Protein AF-A0AAX1D3L9-F1 (afdb_monomer_lite)

pLDDT: mean 87.66, std 7.07, range [53.12, 95.19]

Foldseek 3Di:
DVVVLLVVLVVCLVVC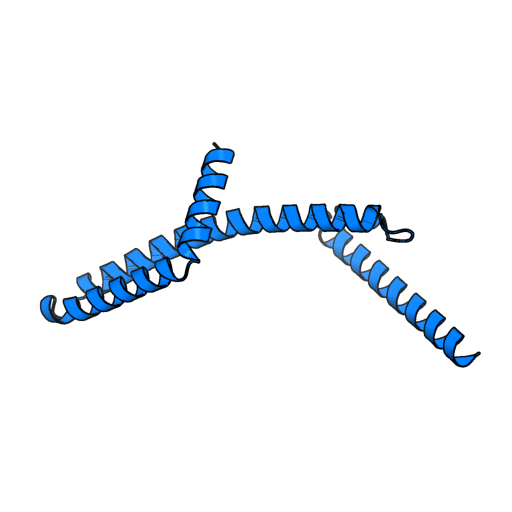PDPVVVVVVVVVVVVLVVCCVVVVVDPVSVCCVVVVVVVVVVVNVVSCVSNVVVVVVVVLVVVLVVQVPDPPRDNCSRVLVVDDPVVNVVVVVVVVVVVVVVVVVVVVVVVVD

Radius of gyration: 25.36 Å; chains: 1; bounding box: 52×34×73 Å

Sequence (129 aa):
MSRFFDHFAAHVTRWAGSPVAFGLALIAVILWGISGPAFGYSETWQLVINTGTTIVTFLMVFLIQQSQNKDSEALHLKLDELLIALEGADERLVDAERLDEDKLLALAAACTARARTQRRKRARSRRQR

Secondary structure (DSSP, 8-state):
-HHHHHHHHHHHHHHHTSHHHHHHHHHHHHHHHHHGGGGTT-HHHHHHHHHHHHHHHHHHHHHHHHHHHHHHHHHHHHHHHHHHHSTT--GGGTTGGGS-HHHHHHHHHHHHHHHHHHHHHHHHHHH--

Structure (mmCIF, N/CA/C/O backbone):
data_AF-A0AAX1D3L9-F1
#
_entry.id   AF-A0AAX1D3L9-F1
#
loop_
_atom_site.group_PDB
_atom_site.id
_atom_site.type_symbol
_atom_site.label_atom_id
_atom_site.label_alt_id
_atom_site.label_comp_id
_atom_site.label_asym_id
_atom_site.label_entity_id
_atom_site.label_seq_id
_atom_site.pdbx_PDB_ins_code
_atom_site.Cartn_x
_atom_site.Cartn_y
_atom_site.Cartn_z
_atom_site.occupancy
_atom_site.B_iso_or_equiv
_atom_site.auth_seq_id
_atom_site.auth_comp_id
_atom_site.auth_asym_id
_atom_site.auth_atom_id
_atom_site.pdbx_PDB_model_num
ATOM 1 N N . MET A 1 1 ? -16.326 11.431 -12.176 1.00 53.12 1 MET A N 1
ATOM 2 C CA . MET A 1 1 ? -14.898 11.078 -12.355 1.00 53.12 1 MET A CA 1
ATOM 3 C C . MET A 1 1 ? -14.373 10.117 -11.286 1.00 53.12 1 MET A C 1
ATOM 5 O O . MET A 1 1 ? -13.672 9.192 -11.671 1.00 53.12 1 MET A O 1
ATOM 9 N N . SER A 1 2 ? -14.744 10.248 -10.002 1.00 62.88 2 SER A N 1
ATOM 10 C CA . SER A 1 2 ? -14.261 9.368 -8.912 1.00 62.88 2 SER A CA 1
ATOM 11 C C . SER A 1 2 ? -14.491 7.872 -9.156 1.00 62.88 2 SER A C 1
ATOM 13 O O . SER A 1 2 ? -13.543 7.108 -9.120 1.00 62.88 2 SER A O 1
ATOM 15 N N . ARG A 1 3 ? -15.705 7.449 -9.540 1.00 70.31 3 ARG A N 1
ATOM 16 C CA . ARG A 1 3 ? -16.005 6.018 -9.773 1.00 70.31 3 ARG A CA 1
ATOM 17 C C . ARG A 1 3 ? -15.165 5.357 -10.875 1.00 70.31 3 ARG A C 1
ATOM 19 O O . ARG A 1 3 ? -14.862 4.173 -10.776 1.00 70.31 3 ARG A O 1
ATOM 26 N N . PHE A 1 4 ? -14.804 6.105 -11.919 1.00 77.44 4 PHE A N 1
ATOM 27 C CA . PHE A 1 4 ? -13.947 5.595 -12.996 1.00 77.44 4 PHE A CA 1
ATOM 28 C C . PHE A 1 4 ? -12.500 5.454 -12.527 1.00 77.44 4 PHE A C 1
ATOM 30 O O . PHE A 1 4 ? -11.877 4.429 -12.790 1.00 77.44 4 PHE A O 1
ATOM 37 N N . PHE A 1 5 ? -11.994 6.452 -11.797 1.00 76.75 5 PHE A N 1
ATOM 38 C CA . PHE A 1 5 ? -10.668 6.397 -11.188 1.00 76.75 5 PHE A CA 1
ATOM 39 C C . PHE A 1 5 ? -10.571 5.276 -10.146 1.00 76.75 5 PHE A C 1
ATOM 41 O O . PHE A 1 5 ? -9.608 4.523 -10.168 1.00 76.75 5 PHE A O 1
ATOM 48 N N . ASP A 1 6 ? -11.600 5.091 -9.317 1.00 76.81 6 ASP A N 1
ATOM 49 C CA . ASP A 1 6 ? -11.671 4.015 -8.325 1.00 76.81 6 ASP A CA 1
ATOM 50 C C . ASP A 1 6 ? -11.587 2.636 -8.978 1.00 76.81 6 ASP A C 1
ATOM 52 O O . ASP A 1 6 ? -10.833 1.775 -8.531 1.00 76.81 6 ASP A O 1
ATOM 56 N N . HIS A 1 7 ? -12.359 2.418 -10.048 1.00 78.62 7 HIS A N 1
ATOM 57 C CA . HIS A 1 7 ? -12.370 1.137 -10.745 1.00 78.62 7 HIS A CA 1
ATOM 58 C C . HIS A 1 7 ? -11.050 0.887 -11.481 1.00 78.62 7 HIS A C 1
ATOM 60 O O . HIS A 1 7 ? -10.522 -0.221 -11.435 1.00 78.62 7 HIS A O 1
ATOM 66 N N . PHE A 1 8 ? -10.493 1.920 -12.116 1.00 83.00 8 PHE A N 1
ATOM 67 C CA . PHE A 1 8 ? -9.189 1.853 -12.767 1.00 83.00 8 PHE A CA 1
ATOM 68 C C . PHE A 1 8 ? -8.070 1.551 -11.764 1.00 83.00 8 PHE A C 1
ATOM 70 O O . PHE A 1 8 ? -7.312 0.607 -11.969 1.00 83.00 8 PHE A O 1
ATOM 77 N N . ALA A 1 9 ? -8.000 2.293 -10.656 1.00 79.62 9 ALA A N 1
ATOM 78 C CA . ALA A 1 9 ? -6.989 2.105 -9.624 1.00 79.62 9 ALA A CA 1
ATOM 79 C C . ALA A 1 9 ? -7.084 0.715 -8.992 1.00 79.62 9 ALA A C 1
ATOM 81 O O . ALA A 1 9 ? -6.081 0.015 -8.913 1.00 79.62 9 ALA A O 1
ATOM 82 N N . ALA A 1 10 ? -8.288 0.261 -8.633 1.00 79.69 10 ALA A N 1
ATOM 83 C CA . ALA A 1 10 ? -8.486 -1.086 -8.103 1.00 79.69 10 ALA A CA 1
ATOM 84 C C . ALA A 1 10 ? -8.056 -2.173 -9.105 1.00 79.69 10 ALA A C 1
ATOM 86 O O . ALA A 1 10 ? -7.424 -3.158 -8.721 1.00 79.69 10 ALA A O 1
ATOM 87 N N . HIS A 1 11 ? -8.365 -1.998 -10.394 1.00 81.88 11 HIS A N 1
ATOM 88 C CA . HIS A 1 11 ? -7.993 -2.960 -11.429 1.00 81.88 11 HIS A CA 1
ATOM 89 C C . HIS A 1 11 ? -6.476 -3.002 -11.649 1.00 81.88 11 HIS A C 1
ATOM 91 O O . HIS A 1 11 ? -5.895 -4.087 -11.673 1.00 81.88 11 HIS A O 1
ATOM 97 N N . VAL A 1 12 ? -5.825 -1.839 -11.755 1.00 82.06 12 VAL A N 1
ATOM 98 C CA . VAL A 1 12 ? -4.373 -1.743 -11.956 1.00 82.06 12 VAL A CA 1
ATOM 99 C C . VAL A 1 12 ? -3.619 -2.255 -10.734 1.00 82.06 12 VAL A C 1
ATOM 101 O O . VAL A 1 12 ? -2.725 -3.075 -10.904 1.00 82.06 12 VAL A O 1
ATOM 104 N N . THR A 1 13 ? -3.997 -1.867 -9.514 1.00 81.00 13 THR A N 1
ATOM 105 C CA . THR A 1 13 ? -3.346 -2.342 -8.281 1.00 81.00 13 THR A CA 1
ATOM 106 C C . THR A 1 13 ? -3.479 -3.859 -8.135 1.00 81.00 13 THR A C 1
ATOM 108 O O . THR A 1 13 ? -2.503 -4.546 -7.832 1.00 81.00 13 THR A O 1
ATOM 111 N N . ARG A 1 14 ? -4.662 -4.418 -8.428 1.00 81.06 14 ARG A N 1
ATOM 112 C CA . ARG A 1 14 ? -4.888 -5.870 -8.388 1.00 81.06 14 ARG A CA 1
ATOM 113 C C . ARG A 1 14 ? -4.091 -6.613 -9.459 1.00 81.06 14 ARG A C 1
ATOM 115 O O . ARG A 1 14 ? -3.592 -7.705 -9.195 1.00 81.06 14 ARG A O 1
ATOM 122 N N . TRP A 1 15 ? -3.975 -6.045 -10.657 1.00 85.50 15 TRP A N 1
ATOM 123 C CA . TRP A 1 15 ? -3.195 -6.645 -11.734 1.00 85.50 15 TRP A CA 1
ATOM 124 C C . TRP A 1 15 ? -1.694 -6.568 -11.442 1.00 85.50 15 TRP A C 1
ATOM 126 O O . TRP A 1 15 ? -1.014 -7.589 -11.516 1.00 85.50 15 TRP A O 1
ATOM 136 N N . ALA A 1 16 ? -1.199 -5.407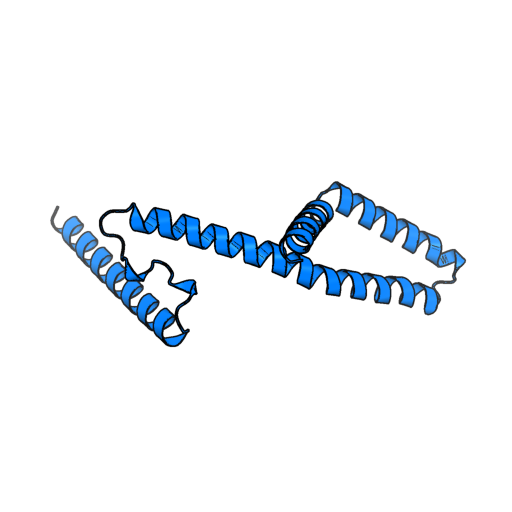 -11.009 1.00 82.75 16 ALA A N 1
ATOM 137 C CA . ALA A 1 16 ? 0.192 -5.173 -10.627 1.00 82.75 16 ALA A CA 1
ATOM 138 C C . ALA A 1 16 ? 0.644 -6.036 -9.436 1.00 82.75 16 ALA A C 1
ATOM 140 O O . ALA A 1 16 ? 1.798 -6.451 -9.390 1.00 82.75 16 ALA A O 1
ATOM 141 N N . GLY A 1 17 ? -0.260 -6.358 -8.505 1.00 78.62 17 GLY A N 1
ATOM 142 C CA . GLY A 1 17 ? 0.001 -7.285 -7.398 1.00 78.62 17 GLY A CA 1
ATOM 143 C C . GLY A 1 17 ? -0.061 -8.774 -7.767 1.00 78.62 17 GLY A C 1
ATOM 144 O O . GLY A 1 17 ? 0.163 -9.622 -6.906 1.00 78.62 17 GLY A O 1
ATOM 145 N N . SER A 1 18 ? -0.392 -9.127 -9.014 1.00 85.75 18 SER A N 1
ATOM 146 C CA . SER A 1 18 ? -0.522 -10.528 -9.430 1.00 85.75 18 SER A CA 1
ATOM 147 C C . SER A 1 18 ? 0.841 -11.187 -9.721 1.00 85.75 18 SER A C 1
ATOM 149 O O . SER A 1 18 ? 1.752 -10.526 -10.229 1.00 85.75 18 SER A O 1
ATOM 151 N N . PRO A 1 19 ? 0.985 -12.513 -9.508 1.00 83.19 19 PRO A N 1
ATOM 152 C CA . PRO A 1 19 ? 2.202 -13.247 -9.873 1.00 83.19 19 PRO A CA 1
ATOM 153 C C . PRO A 1 19 ? 2.569 -13.126 -11.360 1.00 83.19 19 PRO A C 1
ATOM 155 O O . PRO A 1 19 ? 3.743 -13.154 -11.718 1.00 83.19 19 PRO A O 1
ATOM 158 N N . VAL A 1 20 ? 1.564 -12.961 -12.227 1.00 86.38 20 VAL A N 1
ATOM 159 C CA . VAL A 1 20 ? 1.754 -12.784 -13.673 1.00 86.38 20 VAL A CA 1
ATOM 160 C C . VAL A 1 20 ? 2.416 -11.440 -13.974 1.00 86.38 20 VAL A C 1
ATOM 162 O O . VAL A 1 20 ? 3.378 -11.400 -14.736 1.00 86.38 20 VAL A O 1
ATOM 165 N N . ALA A 1 21 ? 1.955 -10.350 -13.353 1.00 87.25 21 ALA A N 1
ATOM 166 C CA . ALA A 1 21 ? 2.568 -9.035 -13.529 1.00 87.25 21 ALA A CA 1
ATOM 167 C C . ALA A 1 21 ? 4.009 -9.004 -13.005 1.00 87.25 21 ALA A C 1
ATOM 169 O O . ALA A 1 21 ? 4.886 -8.458 -13.672 1.00 87.25 21 ALA A O 1
ATOM 170 N N . PHE A 1 22 ? 4.276 -9.656 -11.868 1.00 86.94 22 PHE A N 1
ATOM 171 C CA . PHE A 1 22 ? 5.640 -9.818 -11.361 1.00 86.94 22 PHE A CA 1
ATOM 172 C C . PHE A 1 22 ? 6.532 -10.585 -12.349 1.00 86.94 22 PHE A C 1
ATOM 174 O O . PHE A 1 22 ? 7.642 -10.147 -12.643 1.00 86.94 22 PHE A O 1
ATOM 181 N N . GLY A 1 23 ? 6.035 -11.692 -12.911 1.00 91.69 23 GLY A N 1
ATOM 182 C CA . GLY A 1 23 ? 6.757 -12.459 -13.926 1.00 91.69 23 GLY A CA 1
ATOM 183 C C . GLY A 1 23 ? 7.082 -11.633 -15.173 1.00 91.69 23 GLY A C 1
ATOM 184 O O . GLY A 1 23 ? 8.220 -11.645 -15.638 1.00 91.69 23 GLY A O 1
ATOM 185 N N . LEU A 1 24 ? 6.117 -10.861 -15.682 1.00 90.75 24 LEU A N 1
ATOM 186 C CA . LEU A 1 24 ? 6.324 -9.962 -16.823 1.00 90.75 24 LEU A CA 1
ATOM 187 C C . LEU A 1 24 ? 7.337 -8.854 -16.511 1.00 90.75 24 LEU A C 1
ATOM 189 O O . LEU A 1 24 ? 8.209 -8.582 -17.334 1.00 90.75 24 LEU A O 1
ATOM 193 N N . ALA A 1 25 ? 7.261 -8.247 -15.323 1.00 90.00 25 ALA A N 1
ATOM 194 C CA . ALA A 1 25 ? 8.218 -7.237 -14.882 1.00 90.00 25 ALA A CA 1
ATOM 195 C C . ALA A 1 25 ? 9.637 -7.814 -14.779 1.00 90.00 25 ALA A C 1
ATOM 197 O O . ALA A 1 25 ? 10.591 -7.200 -15.253 1.00 90.00 25 ALA A O 1
ATOM 198 N N . LEU A 1 26 ? 9.781 -9.023 -14.231 1.00 93.62 26 LEU A N 1
ATOM 199 C CA . LEU A 1 26 ? 11.068 -9.705 -14.131 1.00 93.62 26 LEU A CA 1
ATOM 200 C C . LEU A 1 26 ? 11.657 -10.008 -15.515 1.00 93.62 26 LEU A C 1
ATOM 202 O O . LEU A 1 26 ? 12.832 -9.736 -15.753 1.00 93.62 26 LEU A O 1
ATOM 206 N N . ILE A 1 27 ? 10.843 -10.516 -16.445 1.00 95.19 27 ILE A N 1
ATOM 207 C CA . ILE A 1 27 ? 11.264 -10.757 -17.833 1.00 95.19 27 ILE A CA 1
ATOM 208 C C . ILE A 1 27 ? 11.700 -9.447 -18.493 1.00 95.19 27 ILE A C 1
ATOM 210 O O . ILE A 1 27 ? 12.746 -9.416 -19.138 1.00 95.19 27 ILE A O 1
ATOM 214 N N . ALA A 1 28 ? 10.950 -8.359 -18.304 1.00 92.38 28 ALA A N 1
ATOM 215 C CA . ALA A 1 28 ? 11.305 -7.051 -18.847 1.00 92.38 28 ALA A CA 1
ATOM 216 C C . ALA A 1 28 ? 12.662 -6.556 -18.315 1.00 92.38 28 ALA A C 1
ATOM 218 O O . ALA A 1 28 ? 13.489 -6.097 -19.100 1.00 92.38 28 ALA A O 1
ATOM 219 N N . VAL A 1 29 ? 12.932 -6.714 -17.014 1.00 93.62 29 VAL A N 1
ATOM 220 C CA . VAL A 1 29 ? 14.226 -6.359 -16.400 1.00 93.62 29 VAL A CA 1
ATOM 221 C C . VAL A 1 29 ? 15.365 -7.244 -16.919 1.00 93.62 29 VAL A C 1
ATOM 223 O O . VAL A 1 29 ? 16.457 -6.744 -17.184 1.00 93.62 29 VAL A O 1
ATOM 226 N N . ILE A 1 30 ? 15.127 -8.543 -17.117 1.00 94.75 30 ILE A N 1
ATOM 227 C CA . ILE A 1 30 ? 16.128 -9.461 -17.682 1.00 94.75 30 ILE A CA 1
ATOM 228 C C . ILE A 1 30 ? 16.449 -9.085 -19.133 1.00 94.75 30 ILE A C 1
ATOM 230 O O . ILE A 1 30 ? 17.621 -8.950 -19.483 1.00 94.75 30 ILE A O 1
ATOM 234 N N . LEU A 1 31 ? 15.429 -8.874 -19.971 1.00 94.25 31 LEU A N 1
ATOM 235 C CA . LEU A 1 31 ? 15.601 -8.442 -21.362 1.00 94.25 31 LEU A CA 1
ATOM 236 C C . LEU A 1 31 ? 16.334 -7.102 -21.442 1.00 94.25 31 LEU A C 1
ATOM 238 O O . LEU A 1 31 ? 17.219 -6.928 -22.281 1.00 94.25 31 LEU A O 1
ATOM 242 N N . TRP A 1 32 ? 16.018 -6.180 -20.532 1.00 92.94 32 TRP A N 1
ATOM 243 C CA . TRP A 1 32 ? 16.742 -4.928 -20.395 1.00 92.94 32 TRP A CA 1
ATOM 244 C C . TRP A 1 32 ? 18.221 -5.159 -20.092 1.00 92.94 32 TRP A C 1
ATOM 246 O O . TRP A 1 32 ? 19.070 -4.662 -20.829 1.00 92.94 32 TRP A O 1
ATOM 256 N N . GLY A 1 33 ? 18.541 -5.970 -19.080 1.00 92.19 33 GLY A N 1
ATOM 257 C CA . GLY A 1 33 ? 19.916 -6.338 -18.732 1.00 92.19 33 GLY A CA 1
ATOM 258 C C . GLY A 1 33 ? 20.689 -6.940 -19.910 1.00 92.19 33 GLY A C 1
ATOM 259 O O . GLY A 1 33 ? 21.813 -6.528 -20.185 1.00 92.19 33 GLY A O 1
ATOM 260 N N . ILE A 1 34 ? 20.057 -7.848 -20.662 1.00 93.75 34 ILE A N 1
ATOM 261 C CA . ILE A 1 34 ? 20.643 -8.492 -21.851 1.00 93.75 34 ILE A CA 1
ATOM 262 C C . ILE A 1 34 ? 20.874 -7.491 -22.993 1.00 93.75 34 ILE A C 1
ATOM 264 O O . ILE A 1 34 ? 21.796 -7.674 -23.784 1.00 93.75 34 ILE A O 1
ATOM 268 N N . SER A 1 35 ? 20.083 -6.417 -23.086 1.00 91.38 35 SER A N 1
ATOM 269 C CA . SER A 1 35 ? 20.326 -5.346 -24.062 1.00 91.38 35 SER A CA 1
ATOM 270 C C . SER A 1 35 ? 21.547 -4.478 -23.715 1.00 91.38 35 SER A C 1
ATOM 272 O O . SER A 1 35 ? 22.127 -3.862 -24.607 1.00 91.38 35 SER A O 1
ATOM 274 N N . GLY A 1 36 ? 21.989 -4.468 -22.451 1.00 89.94 36 GLY A N 1
ATOM 275 C CA . GLY A 1 36 ? 23.087 -3.632 -21.948 1.00 89.94 36 GLY A CA 1
ATOM 276 C C . GLY A 1 36 ? 24.399 -3.715 -22.745 1.00 89.94 36 GLY A C 1
ATOM 277 O O . GLY A 1 36 ? 24.918 -2.663 -23.128 1.00 89.94 36 GLY A O 1
ATOM 278 N N . PRO A 1 37 ? 24.923 -4.913 -23.079 1.00 90.50 37 PRO A N 1
ATOM 279 C CA . PRO A 1 37 ? 26.117 -5.072 -23.911 1.00 90.50 37 PRO A CA 1
ATOM 280 C C . PRO A 1 37 ? 26.016 -4.424 -25.297 1.00 90.50 37 PRO A C 1
ATOM 282 O O . PRO A 1 37 ? 27.005 -3.875 -25.775 1.00 90.50 37 PRO A O 1
ATOM 285 N N . ALA A 1 38 ? 24.835 -4.431 -25.929 1.00 90.44 38 ALA A N 1
ATOM 286 C CA . ALA A 1 38 ? 24.631 -3.796 -27.235 1.00 90.44 38 ALA A CA 1
ATOM 287 C C . ALA A 1 38 ? 24.721 -2.260 -27.161 1.00 90.44 38 ALA A C 1
ATOM 289 O O . ALA A 1 38 ? 25.112 -1.617 -28.130 1.00 90.44 38 ALA A O 1
ATOM 290 N N . PHE A 1 39 ? 24.403 -1.679 -25.999 1.00 86.00 39 PHE A N 1
ATOM 291 C CA . PHE A 1 39 ? 24.483 -0.241 -25.725 1.00 86.00 39 PHE A CA 1
ATOM 292 C C . PHE A 1 39 ? 25.730 0.158 -24.922 1.00 86.00 39 PHE A C 1
ATOM 294 O O . PHE A 1 39 ? 25.804 1.288 -24.433 1.00 86.00 39 PHE A O 1
ATOM 301 N N . GLY A 1 40 ? 26.685 -0.762 -24.738 1.00 88.00 40 GLY A N 1
ATOM 302 C CA . GLY A 1 40 ? 27.911 -0.524 -23.974 1.00 88.00 40 GLY A CA 1
ATOM 303 C C . GLY A 1 40 ? 27.671 -0.091 -22.525 1.00 88.00 40 GLY A C 1
ATOM 304 O O . GLY A 1 40 ? 28.491 0.640 -21.981 1.00 88.00 40 GLY A O 1
ATOM 305 N N . TYR A 1 41 ? 26.537 -0.480 -21.925 1.00 86.31 41 TYR A N 1
ATOM 306 C CA . TYR A 1 41 ? 26.106 -0.022 -20.595 1.00 86.31 41 TYR A CA 1
ATOM 307 C C . TYR A 1 41 ? 26.141 1.509 -20.420 1.00 86.31 41 TYR A C 1
ATOM 309 O O . TYR A 1 41 ? 26.496 2.019 -19.356 1.00 86.31 41 TYR A O 1
ATOM 317 N N . SER A 1 42 ? 25.770 2.245 -21.472 1.00 90.00 42 SER A N 1
ATOM 318 C CA . SER A 1 42 ? 25.789 3.712 -21.492 1.00 90.00 42 SER A CA 1
ATOM 319 C C . SER A 1 42 ? 24.941 4.369 -20.395 1.00 90.00 42 SER A C 1
ATOM 321 O O . SER A 1 42 ? 23.958 3.809 -19.909 1.00 90.00 42 SER A O 1
ATOM 323 N N . GLU A 1 43 ? 25.267 5.623 -20.075 1.00 91.69 43 GLU A N 1
ATOM 324 C CA . GLU A 1 43 ? 24.482 6.464 -19.159 1.00 91.69 43 GLU A CA 1
ATOM 325 C C . GLU A 1 43 ? 23.015 6.585 -19.595 1.00 91.69 43 GLU A C 1
ATOM 327 O O . GLU A 1 43 ? 22.110 6.493 -18.772 1.00 91.69 43 GLU A O 1
ATOM 332 N N . THR A 1 44 ? 22.744 6.714 -20.898 1.00 90.19 44 THR A N 1
ATOM 333 C CA . THR A 1 44 ? 21.368 6.760 -21.421 1.00 90.19 44 THR A CA 1
ATOM 334 C C . THR A 1 44 ? 20.631 5.442 -21.190 1.00 90.19 44 THR A C 1
ATOM 336 O O . THR A 1 44 ? 19.457 5.452 -20.821 1.00 90.19 44 THR A O 1
ATOM 339 N N . TRP A 1 45 ? 21.317 4.309 -21.355 1.00 92.31 45 TRP A N 1
ATOM 340 C CA . TRP A 1 45 ? 20.760 2.997 -21.035 1.00 92.31 45 TRP A CA 1
ATOM 341 C C . TRP A 1 45 ? 20.471 2.860 -19.533 1.00 92.31 45 TRP A C 1
ATOM 343 O O . TRP A 1 45 ? 19.435 2.343 -19.159 1.00 92.31 45 TRP A O 1
ATOM 353 N N . GLN A 1 46 ? 21.294 3.379 -18.627 1.00 90.44 46 GLN A N 1
ATOM 354 C CA . GLN A 1 46 ? 20.953 3.341 -17.194 1.00 90.44 46 GLN A CA 1
ATOM 355 C C . GLN A 1 46 ? 19.812 4.311 -16.840 1.00 90.44 46 GLN A C 1
ATOM 357 O O . GLN A 1 46 ? 18.914 3.980 -16.059 1.00 90.44 46 GLN A O 1
ATOM 362 N N . LEU A 1 47 ? 19.811 5.497 -17.452 1.00 91.56 47 LEU A N 1
ATOM 363 C CA . LEU A 1 47 ? 18.823 6.546 -17.218 1.00 91.56 47 LEU A CA 1
ATOM 364 C C . LEU A 1 47 ? 17.404 6.070 -17.544 1.00 91.56 47 LEU A C 1
ATOM 366 O O . LEU A 1 47 ? 16.495 6.297 -16.753 1.00 91.56 47 LEU A O 1
ATOM 370 N N . VAL A 1 48 ? 17.202 5.376 -18.668 1.00 91.00 48 VAL A N 1
ATOM 371 C CA . VAL A 1 48 ? 15.856 4.962 -19.101 1.00 91.00 48 VAL A CA 1
ATOM 372 C C . VAL A 1 48 ? 15.172 4.059 -18.071 1.00 91.00 48 VAL A C 1
ATOM 374 O O . VAL A 1 48 ? 14.013 4.306 -17.730 1.00 91.00 48 VAL A O 1
ATOM 377 N N . ILE A 1 49 ? 15.866 3.054 -17.523 1.00 92.12 49 ILE A N 1
ATOM 378 C CA . ILE A 1 49 ? 15.259 2.167 -16.519 1.00 92.12 49 ILE A CA 1
ATOM 379 C C . ILE A 1 49 ? 15.065 2.871 -15.178 1.00 92.12 49 ILE A C 1
ATOM 381 O O . ILE A 1 49 ? 14.032 2.681 -14.534 1.00 92.12 49 ILE A O 1
ATOM 385 N N . ASN A 1 50 ? 16.014 3.717 -14.773 1.00 91.81 50 ASN A N 1
ATOM 386 C CA . ASN A 1 50 ? 15.934 4.444 -13.512 1.00 91.81 50 ASN A CA 1
ATOM 387 C C . ASN A 1 50 ? 14.778 5.459 -13.532 1.00 91.81 50 ASN A C 1
ATOM 389 O O . ASN A 1 50 ? 13.893 5.438 -12.673 1.00 91.81 50 ASN A O 1
ATOM 393 N N . THR A 1 51 ? 14.725 6.300 -14.565 1.00 93.75 51 THR A N 1
ATOM 394 C CA . THR A 1 51 ? 13.665 7.295 -14.748 1.00 93.75 51 THR A CA 1
ATOM 395 C C . THR A 1 51 ? 12.307 6.627 -14.953 1.00 93.75 51 THR A C 1
ATOM 397 O O . THR A 1 51 ? 11.335 7.023 -14.309 1.00 93.75 51 THR A O 1
ATOM 400 N N . GLY A 1 52 ? 12.228 5.580 -15.780 1.00 92.00 52 GLY A N 1
ATOM 401 C CA . GLY A 1 52 ? 10.983 4.851 -16.022 1.00 92.00 52 GLY A CA 1
ATOM 402 C C . GLY A 1 52 ? 10.423 4.215 -14.750 1.00 92.00 52 GLY A C 1
ATOM 403 O O . GLY A 1 52 ? 9.261 4.432 -14.403 1.00 92.00 52 GLY A O 1
ATOM 404 N N . THR A 1 53 ? 11.264 3.496 -14.003 1.00 92.75 53 THR A N 1
ATOM 405 C CA . THR A 1 53 ? 10.851 2.850 -12.748 1.00 92.75 53 THR A CA 1
ATOM 406 C C . THR A 1 53 ? 10.447 3.879 -11.698 1.00 92.75 53 THR A C 1
ATOM 408 O O . THR A 1 53 ? 9.468 3.667 -10.985 1.00 92.75 53 THR A O 1
ATOM 411 N N . THR A 1 54 ? 11.136 5.020 -11.629 1.00 93.62 54 THR A N 1
ATOM 412 C CA . THR A 1 54 ? 10.785 6.108 -10.704 1.00 93.62 54 THR A CA 1
ATOM 413 C C . THR A 1 54 ? 9.396 6.672 -11.002 1.00 93.62 54 THR A C 1
ATOM 415 O O . THR A 1 54 ? 8.584 6.795 -10.087 1.00 93.62 54 THR A O 1
ATOM 418 N N . ILE A 1 55 ? 9.080 6.953 -12.272 1.00 93.81 55 ILE A N 1
ATOM 419 C CA . ILE A 1 55 ? 7.749 7.436 -12.677 1.00 93.81 55 ILE A CA 1
ATOM 420 C C . ILE A 1 55 ? 6.673 6.397 -12.343 1.00 93.81 55 ILE A C 1
ATOM 422 O O . ILE A 1 55 ? 5.654 6.739 -11.743 1.00 93.81 55 ILE A O 1
ATOM 426 N N . VAL A 1 56 ? 6.905 5.125 -12.684 1.00 90.56 56 VAL A N 1
ATOM 427 C CA . VAL A 1 56 ? 5.961 4.037 -12.381 1.00 90.56 56 VAL A CA 1
ATOM 428 C C . VAL A 1 56 ? 5.741 3.911 -10.877 1.00 90.56 56 VAL A C 1
ATOM 430 O O . VAL A 1 56 ? 4.600 3.818 -10.438 1.00 90.56 56 VAL A O 1
ATOM 433 N N . THR A 1 57 ? 6.806 3.965 -10.079 1.00 92.19 57 THR A N 1
ATOM 434 C CA . THR A 1 57 ? 6.730 3.881 -8.614 1.00 92.19 57 THR A CA 1
ATOM 435 C C . THR A 1 57 ? 5.964 5.066 -8.034 1.00 92.19 57 THR A C 1
ATOM 437 O O . THR A 1 57 ? 5.101 4.876 -7.180 1.00 92.19 57 THR A O 1
ATOM 440 N N . PHE A 1 58 ? 6.216 6.282 -8.526 1.00 92.94 58 PHE A N 1
ATOM 441 C CA . PHE A 1 58 ? 5.488 7.477 -8.104 1.00 92.94 58 PHE A CA 1
ATOM 442 C C . PHE A 1 58 ? 3.986 7.345 -8.372 1.00 92.94 58 PHE A C 1
ATOM 444 O O . PHE A 1 58 ? 3.178 7.570 -7.474 1.00 92.94 58 PHE A O 1
ATOM 451 N N . LEU A 1 59 ? 3.604 6.903 -9.573 1.00 89.88 59 LEU A N 1
ATOM 452 C CA . LEU A 1 59 ? 2.203 6.635 -9.903 1.00 89.88 59 LEU A CA 1
ATOM 453 C C . LEU A 1 59 ? 1.617 5.518 -9.028 1.00 89.88 59 LEU A C 1
ATOM 455 O O . LEU A 1 59 ? 0.495 5.639 -8.538 1.00 89.88 59 LEU A O 1
ATOM 459 N N . MET A 1 60 ? 2.385 4.455 -8.791 1.00 88.12 60 MET A N 1
ATOM 460 C CA . MET A 1 60 ? 1.973 3.309 -7.984 1.00 88.12 60 MET A CA 1
ATOM 461 C C . MET A 1 60 ? 1.640 3.707 -6.544 1.00 88.12 60 MET A C 1
ATOM 463 O O . MET A 1 60 ? 0.673 3.188 -5.996 1.00 88.12 60 MET A O 1
ATOM 467 N N . VAL A 1 61 ? 2.368 4.657 -5.943 1.00 91.06 61 VAL A N 1
ATOM 468 C CA . VAL A 1 61 ? 2.054 5.169 -4.597 1.00 91.06 61 VAL A CA 1
ATOM 469 C C . VAL A 1 61 ? 0.622 5.704 -4.535 1.00 91.06 61 VAL A C 1
ATOM 471 O O . VAL A 1 61 ? -0.118 5.323 -3.632 1.00 91.06 61 VAL A O 1
ATOM 474 N N . PHE A 1 62 ? 0.187 6.503 -5.512 1.00 89.00 62 PHE A N 1
ATOM 475 C CA . PHE A 1 62 ? -1.188 7.016 -5.541 1.00 89.00 62 PHE A CA 1
ATOM 476 C C . PHE A 1 62 ? -2.224 5.917 -5.788 1.00 89.00 62 PHE A C 1
ATOM 478 O O . PHE A 1 62 ? -3.286 5.925 -5.167 1.00 89.00 62 PHE A O 1
ATOM 485 N N . LEU A 1 63 ? -1.928 4.956 -6.668 1.00 85.81 63 LEU A N 1
ATOM 486 C CA . LEU A 1 63 ? -2.836 3.835 -6.942 1.00 85.81 63 LEU A CA 1
ATOM 487 C C . LEU A 1 63 ? -3.018 2.934 -5.714 1.00 85.81 63 LEU A C 1
ATOM 489 O O . LEU A 1 63 ? -4.141 2.535 -5.394 1.00 85.81 63 LEU A O 1
ATOM 493 N N . ILE A 1 64 ? -1.923 2.653 -5.003 1.00 87.12 64 ILE A N 1
ATOM 494 C CA . ILE A 1 64 ? -1.937 1.917 -3.741 1.00 87.12 64 ILE A CA 1
ATOM 495 C C . ILE A 1 64 ? -2.705 2.711 -2.688 1.00 87.12 64 ILE A C 1
ATOM 497 O O . ILE A 1 64 ? -3.600 2.145 -2.070 1.00 87.12 64 ILE A O 1
ATOM 501 N N . GLN A 1 65 ? -2.417 4.005 -2.512 1.00 86.19 65 GLN A N 1
ATOM 502 C CA . GLN A 1 65 ? -3.117 4.857 -1.544 1.00 86.19 65 GLN A CA 1
ATOM 503 C C . GLN A 1 65 ? -4.625 4.889 -1.802 1.00 86.19 65 GLN A C 1
ATOM 505 O O . GLN A 1 65 ? -5.395 4.741 -0.859 1.00 86.19 65 GLN A O 1
ATOM 510 N N . GLN A 1 66 ? -5.062 5.002 -3.060 1.00 87.19 66 GLN A N 1
ATOM 511 C CA . GLN A 1 66 ? -6.487 4.983 -3.396 1.00 87.19 66 GLN A CA 1
ATOM 512 C C . GLN A 1 66 ? -7.144 3.646 -3.036 1.00 87.19 66 GLN A C 1
ATOM 514 O O . GLN A 1 66 ? -8.221 3.628 -2.437 1.00 87.19 66 GLN A O 1
ATOM 519 N N . SER A 1 67 ? -6.502 2.527 -3.393 1.00 84.81 67 SER A N 1
ATOM 520 C CA . SER A 1 67 ? -7.012 1.189 -3.072 1.00 84.81 67 SER A CA 1
ATOM 521 C C . SER A 1 67 ? -7.062 0.969 -1.560 1.00 84.81 67 SER A C 1
ATOM 523 O O . SER A 1 67 ? -8.091 0.558 -1.031 1.00 84.81 67 SER A O 1
ATOM 525 N N . GLN A 1 68 ? -5.976 1.301 -0.859 1.00 86.06 68 GLN A N 1
ATOM 526 C CA . GLN A 1 68 ? -5.859 1.136 0.586 1.00 86.06 68 GLN A CA 1
ATOM 527 C C . GLN A 1 68 ? -6.832 2.032 1.348 1.00 86.06 68 GLN A C 1
ATOM 529 O O . GLN A 1 68 ? -7.422 1.574 2.317 1.00 86.06 68 GLN A O 1
ATOM 534 N N . ASN A 1 69 ? -7.053 3.275 0.915 1.00 88.25 69 ASN A N 1
ATOM 535 C CA . ASN A 1 69 ? -8.007 4.171 1.567 1.00 88.25 69 ASN A CA 1
ATOM 536 C C . ASN A 1 69 ? -9.431 3.595 1.531 1.00 88.25 69 ASN A C 1
ATOM 538 O O . ASN A 1 69 ? -10.123 3.570 2.546 1.00 88.25 69 ASN A O 1
ATOM 542 N N . LYS A 1 70 ? -9.839 3.055 0.376 1.00 86.50 70 LYS A N 1
ATOM 543 C CA . LYS A 1 70 ? -11.148 2.413 0.207 1.00 86.50 70 LYS A CA 1
ATOM 544 C C . LYS A 1 70 ? -11.279 1.134 1.042 1.00 86.50 70 LYS A C 1
ATOM 546 O O . LYS A 1 70 ? -12.323 0.904 1.650 1.00 86.50 70 LYS A O 1
ATOM 551 N N . ASP A 1 71 ? -10.237 0.304 1.065 1.00 89.38 71 ASP A N 1
ATOM 552 C CA . ASP A 1 71 ? -10.231 -0.941 1.841 1.00 89.38 71 ASP A CA 1
ATOM 553 C C . ASP A 1 71 ? -10.257 -0.667 3.354 1.00 89.38 71 ASP A C 1
ATOM 555 O O . ASP A 1 71 ? -10.966 -1.360 4.088 1.00 89.38 71 ASP A O 1
ATOM 559 N N . SER A 1 72 ? -9.552 0.371 3.815 1.00 91.62 72 SER A N 1
ATOM 560 C CA . SER A 1 72 ? -9.587 0.835 5.206 1.00 91.62 72 SER A CA 1
ATOM 561 C C . SER A 1 72 ? -10.983 1.308 5.609 1.00 91.62 72 SER A C 1
ATOM 563 O O . SER A 1 72 ? -11.500 0.855 6.624 1.00 91.62 72 SER A O 1
ATOM 565 N N . GLU A 1 73 ? -11.640 2.143 4.800 1.00 91.94 73 GLU A N 1
ATOM 566 C CA . GLU A 1 73 ? -13.012 2.607 5.067 1.00 91.94 73 GLU A CA 1
ATOM 567 C C . GLU A 1 73 ? -14.002 1.431 5.157 1.00 91.94 73 GLU A C 1
ATOM 569 O O . GLU A 1 73 ? -14.811 1.346 6.080 1.00 91.94 73 GLU A O 1
ATOM 574 N N . ALA A 1 74 ? -13.892 0.455 4.250 1.00 92.00 74 ALA A N 1
ATOM 575 C CA . ALA A 1 74 ? -14.717 -0.750 4.297 1.00 92.00 74 ALA A CA 1
ATOM 576 C C . ALA A 1 74 ? -14.440 -1.618 5.539 1.00 92.00 74 ALA A C 1
ATOM 578 O O . ALA A 1 74 ? -15.350 -2.287 6.034 1.00 92.00 74 ALA A O 1
ATOM 579 N N . LEU A 1 75 ? -13.198 -1.643 6.031 1.00 93.75 75 LEU A N 1
ATOM 580 C CA . LEU A 1 75 ? -12.842 -2.299 7.289 1.00 93.75 75 LEU A CA 1
ATOM 581 C C . LEU A 1 75 ? -13.468 -1.587 8.492 1.00 93.75 75 LEU A C 1
ATOM 583 O O . LEU A 1 75 ? -14.063 -2.272 9.321 1.00 93.75 75 LEU A O 1
ATOM 587 N N . HIS A 1 76 ? -13.381 -0.255 8.560 1.00 93.06 76 HIS A N 1
ATOM 588 C CA . HIS A 1 76 ? -13.998 0.549 9.621 1.00 93.06 76 HIS A CA 1
ATOM 589 C C . HIS A 1 76 ? -15.508 0.300 9.701 1.00 93.06 76 HIS A C 1
ATOM 591 O O . HIS A 1 76 ? -15.994 -0.138 10.739 1.00 93.06 76 HIS A O 1
ATOM 597 N N . LEU A 1 77 ? -16.224 0.381 8.573 1.00 92.69 77 LEU A N 1
ATOM 598 C CA . LEU A 1 77 ? -17.669 0.116 8.523 1.00 92.69 77 LEU A CA 1
ATOM 599 C C . LEU A 1 77 ? -18.052 -1.291 9.008 1.00 92.69 77 LEU A C 1
ATOM 601 O O . LEU A 1 77 ? -19.053 -1.474 9.697 1.00 92.69 77 LEU A O 1
ATOM 605 N N . LYS A 1 78 ? -17.262 -2.312 8.654 1.00 94.12 78 LYS A N 1
ATOM 606 C CA . LYS A 1 78 ? -17.502 -3.686 9.124 1.00 94.12 78 LYS A CA 1
ATOM 607 C C . LYS A 1 78 ? -17.261 -3.829 10.626 1.00 94.12 78 LYS A C 1
ATOM 609 O O . LYS A 1 78 ? -17.957 -4.609 11.270 1.00 94.12 78 LYS A O 1
ATOM 614 N N . LEU A 1 79 ? -16.261 -3.137 11.171 1.00 94.19 79 LEU A N 1
ATOM 615 C CA . LEU A 1 79 ? -15.971 -3.141 12.605 1.00 94.19 79 LEU A CA 1
ATOM 616 C C . LEU A 1 79 ? -17.048 -2.394 13.391 1.00 94.19 79 LEU A C 1
ATOM 618 O O . LEU A 1 79 ? -17.462 -2.888 14.436 1.00 94.19 79 LEU A O 1
ATOM 622 N N . ASP A 1 80 ? -17.538 -1.277 12.866 1.00 93.62 80 ASP A N 1
ATOM 623 C CA . ASP A 1 80 ? -18.630 -0.514 13.465 1.00 93.62 80 ASP A CA 1
ATOM 624 C C . ASP A 1 80 ? -19.910 -1.343 13.555 1.00 93.62 80 ASP A C 1
ATOM 626 O O . ASP A 1 80 ? -20.507 -1.429 14.626 1.00 93.62 80 ASP A O 1
ATOM 630 N N . GLU A 1 81 ? -20.283 -2.052 12.485 1.00 92.88 81 GLU A N 1
ATOM 631 C CA . GLU A 1 81 ? -21.432 -2.968 12.506 1.00 92.88 81 GLU A CA 1
ATOM 632 C C . GLU A 1 81 ? -21.266 -4.064 13.577 1.00 92.88 81 GLU A C 1
ATOM 634 O O . GLU A 1 81 ? -22.198 -4.373 14.320 1.00 92.88 81 GLU A O 1
ATOM 639 N N . LEU A 1 82 ? -20.058 -4.629 13.717 1.00 93.31 82 LEU A N 1
ATOM 640 C CA . LEU A 1 82 ? -19.764 -5.618 14.760 1.00 93.31 82 LEU A CA 1
ATOM 641 C C . LEU A 1 82 ? -19.818 -5.025 16.176 1.00 93.31 82 LEU A C 1
ATOM 643 O O . LEU A 1 82 ? -20.234 -5.724 17.101 1.00 93.31 82 LEU A O 1
ATOM 647 N N . LEU A 1 83 ? -19.390 -3.774 16.364 1.00 91.62 83 LEU A N 1
ATOM 648 C CA . LEU A 1 83 ? -19.474 -3.074 17.647 1.00 91.62 83 LEU A CA 1
ATOM 649 C C . LEU A 1 83 ? -20.928 -2.791 18.023 1.00 91.62 83 LEU A C 1
ATOM 651 O O . LEU A 1 83 ? -21.310 -3.046 19.161 1.00 91.62 83 LEU A O 1
ATOM 655 N N . ILE A 1 84 ? -21.738 -2.329 17.069 1.00 90.88 84 ILE A N 1
ATOM 656 C CA . ILE A 1 84 ? -23.167 -2.059 17.266 1.00 90.88 84 ILE A CA 1
ATOM 657 C C . ILE A 1 84 ? -23.921 -3.351 17.614 1.00 90.88 84 ILE A C 1
ATOM 659 O O . ILE A 1 84 ? -24.781 -3.348 18.493 1.00 90.88 84 ILE A O 1
ATOM 663 N N . ALA A 1 85 ? -23.581 -4.472 16.972 1.00 92.31 85 ALA A N 1
ATOM 664 C CA . ALA A 1 85 ? -24.225 -5.760 17.224 1.00 92.31 85 ALA A CA 1
ATOM 665 C C . ALA A 1 85 ? -23.827 -6.417 18.565 1.00 92.31 85 ALA A C 1
ATOM 667 O O . ALA A 1 85 ? -24.496 -7.352 19.012 1.00 92.31 85 ALA A O 1
ATOM 668 N N . LEU A 1 86 ? -22.737 -5.980 19.205 1.00 92.88 86 LEU A N 1
ATOM 669 C CA . LEU A 1 86 ? -22.203 -6.606 20.415 1.00 92.88 86 LEU A CA 1
ATOM 670 C C . LEU A 1 86 ? -22.727 -5.930 21.692 1.00 92.88 86 LEU A C 1
ATOM 672 O O . LEU A 1 86 ? -22.309 -4.831 22.055 1.00 92.88 86 LEU A O 1
ATOM 676 N N . GLU A 1 87 ? -23.562 -6.640 22.457 1.00 83.75 87 GLU A N 1
ATOM 677 C CA . GLU A 1 87 ? -24.035 -6.161 23.762 1.00 83.75 87 GLU A CA 1
ATOM 678 C C . GLU A 1 87 ? -22.872 -5.851 24.725 1.00 83.75 87 GLU A C 1
ATOM 680 O O . GLU A 1 87 ? -22.037 -6.702 25.048 1.00 83.75 87 GLU A O 1
ATOM 685 N N . GLY A 1 88 ? -22.836 -4.612 25.222 1.00 81.56 88 GLY A N 1
ATOM 686 C CA . GLY A 1 88 ? -21.806 -4.131 26.145 1.00 81.56 88 GLY A CA 1
ATOM 687 C C . GLY A 1 88 ? -20.519 -3.634 25.478 1.00 81.56 88 GLY A C 1
ATOM 688 O O . GLY A 1 88 ? -19.559 -3.331 26.197 1.00 81.56 88 GLY A O 1
ATOM 689 N N . ALA A 1 89 ? -20.481 -3.537 24.144 1.00 84.19 89 ALA A N 1
ATOM 690 C CA . ALA A 1 89 ? -19.461 -2.768 23.441 1.00 84.19 89 ALA A CA 1
ATOM 691 C C . ALA A 1 89 ? -19.569 -1.269 23.777 1.00 84.19 89 ALA A C 1
ATOM 693 O O . ALA A 1 89 ? -20.627 -0.756 24.135 1.00 84.19 89 ALA A O 1
ATOM 694 N N . ASP A 1 90 ? -18.441 -0.563 23.709 1.00 84.69 90 ASP A N 1
ATOM 695 C CA . ASP A 1 90 ? -18.400 0.877 23.956 1.00 84.69 90 ASP A CA 1
ATOM 696 C C . ASP A 1 90 ? -18.800 1.612 22.678 1.00 84.69 90 ASP A C 1
ATOM 698 O O . ASP A 1 90 ? -17.990 1.721 21.762 1.00 84.69 90 ASP A O 1
ATOM 702 N N . GLU A 1 91 ? -20.026 2.133 22.624 1.00 85.06 91 GLU A N 1
ATOM 703 C CA . GLU A 1 91 ? -20.556 2.875 21.467 1.00 85.06 91 GLU A CA 1
ATOM 704 C C . GLU A 1 91 ? -19.660 4.049 21.048 1.00 85.06 91 GLU A C 1
ATOM 706 O O . GLU A 1 91 ? -19.644 4.440 19.890 1.00 85.06 91 GLU A O 1
ATOM 711 N N . ARG A 1 92 ? -18.851 4.589 21.971 1.00 86.12 92 ARG A N 1
ATOM 712 C CA . ARG A 1 92 ? -17.897 5.670 21.678 1.00 86.12 92 ARG A CA 1
ATOM 713 C C . ARG A 1 92 ? -16.755 5.248 20.746 1.00 86.12 92 ARG A C 1
ATOM 715 O O . ARG A 1 92 ? -16.022 6.123 20.302 1.00 86.12 92 ARG A O 1
ATOM 722 N N . LEU A 1 93 ? -16.553 3.943 20.535 1.00 88.50 93 LEU A N 1
ATOM 723 C CA . LEU A 1 93 ? -15.567 3.394 19.597 1.00 88.50 93 LEU A CA 1
ATOM 724 C C . LEU A 1 93 ? -16.084 3.339 18.156 1.00 88.50 93 LEU A C 1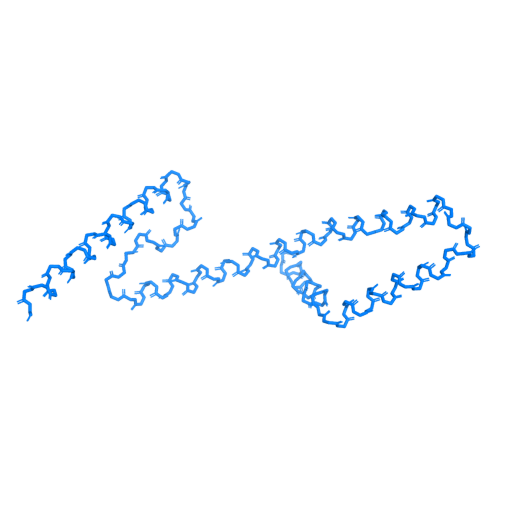
ATOM 726 O O . LEU A 1 93 ? -15.265 3.180 17.256 1.00 88.50 93 LEU A O 1
ATOM 730 N N . VAL A 1 94 ? -17.398 3.450 17.953 1.00 90.12 94 VAL A N 1
ATOM 731 C CA . VAL A 1 94 ? -17.992 3.550 16.617 1.00 90.12 94 VAL A CA 1
ATOM 732 C C . VAL A 1 94 ? -17.550 4.873 15.993 1.00 90.12 94 VAL A C 1
ATOM 734 O O . VAL A 1 94 ? -17.589 5.899 16.678 1.00 90.12 94 VAL A O 1
ATOM 737 N N . ASP A 1 95 ? -17.128 4.851 14.725 1.00 89.94 95 ASP A N 1
ATOM 738 C CA . ASP A 1 95 ? -16.664 6.037 13.979 1.00 89.94 95 ASP A CA 1
ATOM 739 C C . ASP A 1 95 ? -15.413 6.708 14.603 1.00 89.94 95 ASP A C 1
ATOM 741 O O . ASP A 1 95 ? -15.124 7.892 14.391 1.00 89.94 95 ASP A O 1
ATOM 745 N N . ALA A 1 96 ? -14.653 5.971 15.427 1.00 91.19 96 ALA A N 1
ATOM 746 C CA . ALA A 1 96 ? -13.525 6.524 16.178 1.00 91.19 96 ALA A CA 1
ATOM 747 C C . ALA A 1 96 ? -12.387 7.040 15.281 1.00 91.19 96 ALA A C 1
ATOM 749 O O . ALA A 1 96 ? -11.649 7.930 15.702 1.00 91.19 96 ALA A O 1
ATOM 750 N N . GLU A 1 97 ? -12.238 6.530 14.057 1.00 90.38 97 GLU A N 1
ATOM 751 C CA . GLU A 1 97 ? -11.232 6.968 13.080 1.00 90.38 97 GLU A CA 1
ATOM 752 C C . GLU A 1 97 ? -11.436 8.401 12.574 1.00 90.38 97 GLU A C 1
ATOM 754 O O . GLU A 1 97 ? -10.523 8.977 11.982 1.00 90.38 97 GLU A O 1
ATOM 759 N N . ARG A 1 98 ? -12.610 8.993 12.819 1.00 88.88 98 ARG A N 1
ATOM 760 C CA . ARG A 1 98 ? -12.937 10.373 12.429 1.00 88.88 98 ARG A CA 1
ATOM 761 C C . ARG A 1 98 ? -12.736 11.373 13.563 1.00 88.88 98 ARG A C 1
ATOM 763 O O . ARG A 1 98 ? -12.944 12.571 13.371 1.00 88.88 98 ARG A O 1
ATOM 770 N N . LEU A 1 99 ? -12.351 10.897 14.746 1.00 91.38 99 LEU A N 1
ATOM 771 C CA . LEU A 1 99 ? -12.047 11.749 15.887 1.00 91.38 99 LEU A CA 1
ATOM 772 C C . LEU A 1 99 ? -10.718 12.478 15.690 1.00 91.38 99 LEU A C 1
ATOM 774 O O . LEU A 1 99 ? -9.750 11.920 15.179 1.00 91.38 99 LEU A O 1
ATOM 778 N N . ASP A 1 100 ? -10.656 13.708 16.203 1.00 93.69 100 ASP A N 1
ATOM 779 C CA . ASP A 1 100 ? -9.390 14.426 16.355 1.00 93.69 100 ASP A CA 1
ATOM 780 C C . ASP A 1 100 ? -8.404 13.598 17.194 1.00 93.69 100 ASP A C 1
ATOM 782 O O . ASP A 1 100 ? -8.807 12.904 18.135 1.00 93.69 100 ASP A O 1
ATOM 786 N N . GLU A 1 101 ? -7.108 13.724 16.907 1.00 92.31 101 GLU A N 1
ATOM 787 C CA . GLU A 1 101 ? -6.054 12.912 17.530 1.00 92.31 101 GLU A CA 1
ATOM 788 C C . GLU A 1 101 ? -6.103 12.954 19.069 1.00 92.31 101 GLU A C 1
ATOM 790 O O . GLU A 1 101 ? -6.085 11.908 19.718 1.00 92.31 101 GLU A O 1
ATOM 795 N N . ASP A 1 102 ? -6.297 14.136 19.664 1.00 93.69 102 ASP A N 1
ATOM 796 C CA . ASP A 1 102 ? -6.424 14.301 21.119 1.00 93.69 102 ASP A CA 1
ATOM 797 C C . ASP A 1 102 ? -7.604 13.508 21.706 1.00 93.69 102 ASP A C 1
ATOM 799 O O . ASP A 1 102 ? -7.504 12.888 22.772 1.00 93.69 102 ASP A O 1
ATOM 803 N N . LYS A 1 103 ? -8.744 13.502 21.004 1.00 91.06 103 LYS A N 1
ATOM 804 C CA . LYS A 1 103 ? -9.951 12.777 21.426 1.00 91.06 103 LYS A CA 1
ATOM 805 C C . LYS A 1 103 ? -9.761 11.273 21.267 1.00 91.06 103 LYS A C 1
ATOM 807 O O . LYS A 1 103 ? -10.170 10.517 22.150 1.00 91.06 103 LYS A O 1
ATOM 812 N N . LEU A 1 104 ? -9.115 10.850 20.183 1.00 92.44 104 LEU A N 1
ATOM 813 C CA . LEU A 1 104 ? -8.797 9.453 19.904 1.00 92.44 104 LEU A CA 1
ATOM 814 C C . LEU A 1 104 ? -7.834 8.893 20.964 1.00 92.44 104 LEU A C 1
ATOM 816 O O . LEU A 1 104 ? -8.081 7.822 21.525 1.00 92.44 104 LEU A O 1
ATOM 820 N N . LEU A 1 105 ? -6.804 9.657 21.341 1.00 91.94 105 LEU A N 1
ATOM 821 C CA . LEU A 1 105 ? -5.884 9.317 22.430 1.00 91.94 105 LEU A CA 1
ATOM 822 C C . LEU A 1 105 ? -6.600 9.226 23.784 1.00 91.94 105 LEU A C 1
ATOM 824 O O . LEU A 1 105 ? -6.388 8.269 24.538 1.00 91.94 105 LEU A O 1
ATOM 828 N N . ALA A 1 106 ? -7.484 10.179 24.092 1.00 92.25 106 ALA A N 1
ATOM 829 C CA . ALA A 1 106 ? -8.278 10.148 25.317 1.00 92.25 106 ALA A CA 1
ATOM 830 C C . ALA A 1 106 ? -9.197 8.912 25.377 1.00 92.25 106 ALA A C 1
ATOM 832 O O . ALA A 1 106 ? -9.309 8.260 26.422 1.00 92.25 106 ALA A O 1
ATOM 833 N N . LEU A 1 107 ? -9.819 8.548 24.253 1.00 92.00 107 LEU A N 1
ATOM 834 C CA . LEU A 1 107 ? -10.663 7.361 24.138 1.00 92.00 107 LEU A CA 1
ATOM 835 C C . LEU A 1 107 ? -9.848 6.068 24.298 1.00 92.00 107 LEU A C 1
ATOM 837 O O . LEU A 1 107 ? -10.237 5.183 25.066 1.00 92.00 107 LEU A O 1
ATOM 841 N N . ALA A 1 108 ? -8.679 5.978 23.659 1.00 91.00 108 ALA A N 1
ATOM 842 C CA . ALA A 1 108 ? -7.761 4.850 23.804 1.00 91.00 108 ALA A CA 1
ATOM 843 C C . ALA A 1 108 ? -7.296 4.674 25.264 1.00 91.00 108 ALA A C 1
ATOM 845 O O . ALA A 1 108 ? -7.280 3.557 25.803 1.00 91.00 108 ALA A O 1
ATOM 846 N N . ALA A 1 109 ? -6.988 5.773 25.957 1.00 92.50 109 ALA A N 1
ATOM 847 C CA . ALA A 1 109 ? -6.653 5.757 27.380 1.00 92.50 109 ALA A CA 1
ATOM 848 C C . ALA A 1 109 ? -7.825 5.250 28.244 1.00 92.50 109 ALA A C 1
ATOM 850 O O . ALA A 1 109 ? -7.636 4.400 29.120 1.00 92.50 109 ALA A O 1
ATOM 851 N N . ALA A 1 110 ? -9.053 5.699 27.969 1.00 89.94 110 ALA A N 1
ATOM 852 C CA . ALA A 1 110 ? -10.244 5.220 28.667 1.00 89.94 110 ALA A CA 1
ATOM 853 C C . ALA A 1 110 ? -10.489 3.715 28.437 1.00 89.94 110 ALA A C 1
ATOM 855 O O . ALA A 1 110 ? -10.757 2.975 29.391 1.00 89.94 110 ALA A O 1
ATOM 856 N N . CYS A 1 111 ? -10.333 3.236 27.199 1.00 89.00 111 CYS A N 1
ATOM 857 C CA . CYS A 1 111 ? -10.491 1.826 26.838 1.00 89.00 111 CYS A CA 1
ATOM 858 C C . CYS A 1 111 ? -9.468 0.935 27.565 1.00 89.00 111 CYS A C 1
ATOM 860 O O . CYS A 1 111 ? -9.826 -0.048 28.225 1.00 89.00 111 CYS A O 1
ATOM 862 N N . THR A 1 112 ? -8.189 1.322 27.555 1.00 90.81 112 THR A N 1
ATOM 863 C CA . THR A 1 112 ? -7.140 0.578 28.271 1.00 90.81 112 THR A CA 1
ATOM 864 C C . THR A 1 112 ? -7.367 0.561 29.787 1.00 90.81 112 THR A C 1
ATOM 866 O O . THR A 1 112 ? -7.149 -0.472 30.434 1.00 90.81 112 THR A O 1
ATOM 869 N N . ALA A 1 113 ? -7.867 1.652 30.376 1.00 90.50 113 ALA A N 1
ATOM 870 C CA . ALA A 1 113 ? -8.235 1.707 31.792 1.00 90.50 113 ALA A CA 1
ATOM 871 C C . ALA A 1 113 ? -9.401 0.758 32.139 1.00 90.50 113 ALA A C 1
ATOM 873 O O . ALA A 1 113 ? -9.335 0.023 33.137 1.00 90.50 113 ALA A O 1
ATOM 874 N N . ARG A 1 114 ? -10.443 0.707 31.295 1.00 88.19 114 ARG A N 1
ATOM 875 C CA . ARG A 1 114 ? -11.573 -0.230 31.431 1.00 88.19 114 ARG A CA 1
ATOM 876 C C . ARG A 1 114 ? -11.099 -1.681 31.352 1.00 88.19 114 ARG A C 1
ATOM 878 O O . ARG A 1 114 ? -11.362 -2.458 32.276 1.00 88.19 114 ARG A O 1
ATOM 885 N N . ALA A 1 115 ? -10.300 -2.020 30.338 1.00 88.69 115 ALA A N 1
ATOM 886 C CA . ALA A 1 115 ? -9.744 -3.3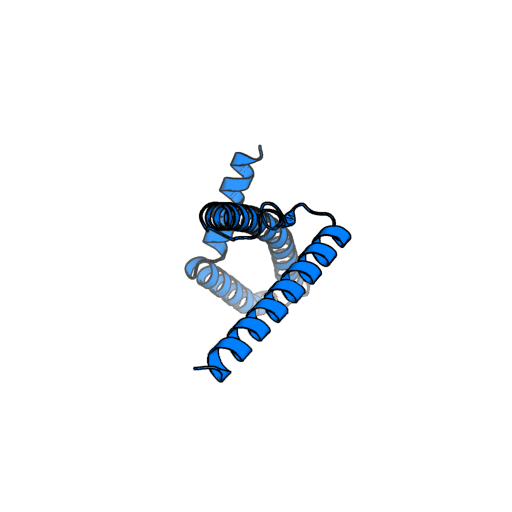60 30.150 1.00 88.69 115 ALA A CA 1
ATOM 887 C C . ALA A 1 115 ? -8.912 -3.826 31.361 1.00 88.69 115 ALA A C 1
ATOM 889 O O . ALA A 1 115 ? -9.056 -4.960 31.833 1.00 88.69 115 ALA A O 1
ATOM 890 N N . ARG A 1 116 ? -8.077 -2.944 31.932 1.00 91.44 116 ARG A N 1
ATOM 891 C CA . ARG A 1 116 ? -7.309 -3.229 33.161 1.00 91.44 116 ARG A CA 1
ATOM 892 C C . ARG A 1 116 ? -8.222 -3.511 34.355 1.00 91.44 116 ARG A C 1
ATOM 894 O O . ARG A 1 116 ? -7.978 -4.458 35.107 1.00 91.44 116 ARG A O 1
ATOM 901 N N . THR A 1 117 ? -9.284 -2.728 34.524 1.00 89.88 117 THR A N 1
ATOM 902 C CA . THR A 1 117 ? -10.244 -2.894 35.626 1.00 89.88 117 THR A CA 1
ATOM 903 C C . THR A 1 117 ? -11.003 -4.216 35.511 1.00 89.88 117 THR A C 1
ATOM 905 O O . THR A 1 117 ? -11.128 -4.951 36.493 1.00 89.88 117 THR A O 1
ATOM 908 N N . GLN A 1 118 ? -11.439 -4.576 34.304 1.00 87.75 118 GLN A N 1
ATOM 909 C CA . GLN A 1 118 ? -12.129 -5.837 34.031 1.00 87.75 118 GLN A CA 1
ATOM 910 C C . GLN A 1 118 ? -11.217 -7.048 34.270 1.00 87.75 118 GLN A C 1
ATOM 912 O O . GLN A 1 118 ? -11.626 -8.006 34.930 1.00 87.75 118 GLN A O 1
ATOM 917 N N . ARG A 1 119 ? -9.951 -6.986 33.824 1.00 87.75 119 ARG A N 1
ATOM 918 C CA . ARG A 1 119 ? -8.938 -8.018 34.112 1.00 87.75 119 ARG A CA 1
ATOM 919 C C . ARG A 1 119 ? -8.727 -8.201 35.616 1.00 87.75 119 ARG A C 1
ATOM 921 O O . ARG A 1 119 ? -8.715 -9.334 36.090 1.00 87.75 119 ARG A O 1
ATOM 928 N N . ARG A 1 120 ? -8.633 -7.106 36.382 1.00 88.69 120 ARG A N 1
ATOM 929 C CA . ARG A 1 120 ? -8.513 -7.148 37.852 1.00 88.69 120 ARG A CA 1
ATOM 930 C C . ARG A 1 120 ? -9.734 -7.785 38.520 1.00 88.69 120 ARG A C 1
ATOM 932 O O . ARG A 1 120 ? -9.560 -8.625 39.401 1.00 88.69 120 ARG A O 1
ATOM 939 N N . LYS A 1 121 ? -10.956 -7.436 38.095 1.00 87.19 121 LYS A N 1
ATOM 940 C CA . LYS A 1 121 ? -12.196 -8.056 38.603 1.00 87.19 121 LYS A CA 1
ATOM 941 C C . LYS A 1 121 ? -12.232 -9.562 38.315 1.00 87.19 121 LYS A C 1
ATOM 943 O O . LYS A 1 121 ? -12.459 -10.343 39.234 1.00 87.19 121 LYS A O 1
ATOM 948 N N . ARG A 1 122 ? -11.910 -9.977 37.082 1.00 86.62 122 ARG A N 1
ATOM 949 C CA . ARG A 1 122 ? -11.832 -11.399 36.693 1.00 86.62 122 ARG A CA 1
ATOM 950 C C . ARG A 1 122 ? -10.784 -12.166 37.509 1.00 86.62 122 ARG A C 1
ATOM 952 O O . ARG A 1 122 ? -11.073 -13.255 38.001 1.00 86.62 122 ARG A O 1
ATOM 959 N N . ALA A 1 123 ? -9.603 -11.584 37.722 1.00 85.94 123 ALA A N 1
ATOM 960 C CA . ALA A 1 123 ? -8.552 -12.189 38.542 1.00 85.94 123 ALA A CA 1
ATOM 961 C C . ALA A 1 123 ? -8.981 -12.378 40.007 1.00 85.94 123 ALA A C 1
ATOM 963 O O . ALA A 1 123 ? -8.721 -13.428 40.585 1.00 85.94 123 ALA A O 1
ATOM 964 N N . ARG A 1 124 ? -9.689 -11.403 40.596 1.00 83.75 124 ARG A N 1
ATOM 965 C CA . ARG A 1 124 ? -10.249 -11.526 41.953 1.00 83.75 124 ARG A CA 1
ATOM 966 C C . ARG A 1 124 ? -11.329 -12.607 42.035 1.00 83.75 124 ARG A C 1
ATOM 968 O O . ARG A 1 124 ? -11.269 -13.430 42.939 1.00 83.75 124 ARG A O 1
ATOM 975 N N . SER A 1 125 ? -12.239 -12.671 41.058 1.00 81.62 125 SER A N 1
ATOM 976 C CA . SER A 1 125 ? -13.296 -13.697 41.019 1.00 81.62 125 SER A CA 1
ATOM 977 C C . SER A 1 125 ? -12.767 -15.129 40.861 1.00 81.62 125 SER A C 1
ATOM 979 O O . SER A 1 125 ? -13.365 -16.060 41.384 1.00 81.62 125 SER A O 1
ATOM 981 N N . ARG A 1 126 ? -11.620 -15.312 40.188 1.00 76.94 126 ARG A N 1
ATOM 982 C CA . ARG A 1 126 ? -10.935 -16.613 40.077 1.00 76.94 126 ARG A CA 1
ATOM 983 C C . ARG A 1 126 ? -10.201 -17.036 41.347 1.00 76.94 126 ARG A C 1
ATOM 985 O O . ARG A 1 126 ? -9.884 -18.203 41.474 1.00 76.94 126 ARG A O 1
ATOM 992 N N . ARG A 1 127 ? -9.888 -16.099 42.244 1.00 72.38 127 ARG A N 1
ATOM 993 C CA . ARG A 1 127 ?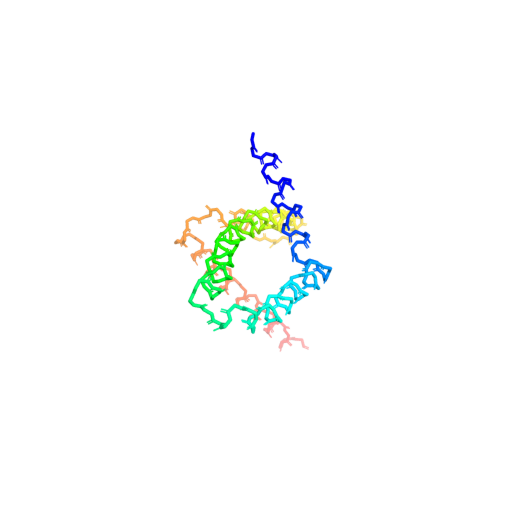 -9.170 -16.372 43.499 1.00 72.38 127 ARG A CA 1
ATOM 994 C C . ARG A 1 127 ? -10.114 -16.704 44.661 1.00 72.38 127 ARG A C 1
ATOM 996 O O . ARG A 1 127 ? -9.641 -17.082 45.722 1.00 72.38 127 ARG A O 1
ATOM 1003 N N . GLN A 1 128 ? -11.416 -16.483 44.467 1.00 66.00 128 GLN A N 1
ATOM 1004 C CA . GLN A 1 128 ? -12.492 -16.754 45.428 1.00 66.00 128 GLN A CA 1
ATOM 1005 C C . GLN A 1 128 ? -13.325 -17.998 45.059 1.00 66.00 128 GLN A C 1
ATOM 1007 O O . GLN A 1 128 ? -14.249 -18.334 45.793 1.00 66.00 128 GLN A O 1
ATOM 1012 N N . ARG A 1 129 ? -13.024 -18.646 43.927 1.00 55.56 129 ARG A N 1
ATOM 1013 C CA . ARG A 1 129 ? -13.517 -19.977 43.547 1.00 55.56 129 ARG A C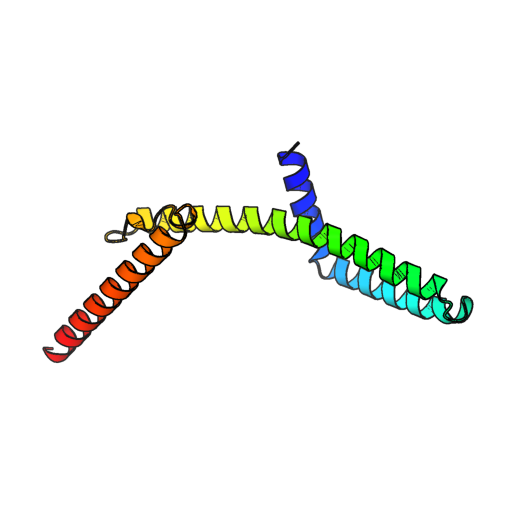A 1
ATOM 1014 C C . ARG A 1 129 ? -12.399 -20.981 43.759 1.00 55.56 129 ARG A C 1
ATOM 1016 O O . ARG A 1 129 ? -12.736 -22.132 44.089 1.00 55.56 129 ARG A O 1
#